Protein AF-A0A9X8QIK5-F1 (afdb_monomer_lite)

Organism: NCBI:txid243924

Secondary structure (DSSP, 8-state):
-EEEEEEETTEEEEEEE---HHHHHHHHHHHHT-----S-S----------HHHHHHHHHHHHHSEEEHHHHHHHHHHHHSSHHHHHHHHHHHHT-TTEEEEEETTEEEEEE-S-----------

Foldseek 3Di:
DDWDWDDDVPRIDIDDDDDDPVVVVVVVVVVVPDDDDPPPDPDPPPPPPPPVLLVVLLVVCVVVQKDWPVRQLVVSCVSVVHSVRSVVSVVVLVVDPQWDWDDDPNIIMTGGNPDPDDPPPPDDD

pLDDT: mean 74.42, std 15.79, range [40.53, 92.25]

Structure (mmCIF, N/CA/C/O backbone):
data_AF-A0A9X8QIK5-F1
#
_entry.id   AF-A0A9X8QIK5-F1
#
loop_
_atom_site.group_PDB
_atom_site.id
_atom_site.type_symbol
_atom_site.label_atom_id
_atom_site.label_alt_id
_atom_site.label_comp_id
_atom_site.label_asym_id
_atom_site.label_entity_id
_atom_site.label_seq_id
_atom_site.pdbx_PDB_ins_code
_atom_site.Cartn_x
_atom_site.Cartn_y
_atom_site.Cartn_z
_atom_site.occupancy
_atom_site.B_iso_or_equiv
_atom_site.auth_seq_id
_atom_site.auth_comp_id
_atom_site.auth_asym_id
_atom_site.auth_atom_id
_atom_site.pdbx_PDB_model_num
ATOM 1 N N . MET A 1 1 ? -1.777 -8.187 -32.134 1.00 69.50 1 MET A N 1
ATOM 2 C CA . MET A 1 1 ? -2.735 -8.248 -31.009 1.00 69.50 1 MET A CA 1
ATOM 3 C C . MET A 1 1 ? -2.489 -9.527 -30.217 1.00 69.50 1 MET A C 1
ATOM 5 O O . MET A 1 1 ? -2.530 -10.597 -30.812 1.00 69.50 1 MET A O 1
ATOM 9 N N .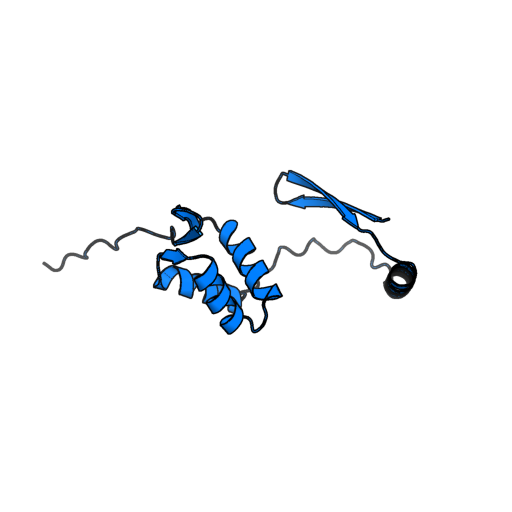 ILE A 1 2 ? -2.169 -9.421 -28.925 1.00 78.88 2 ILE A N 1
ATOM 10 C CA . ILE A 1 2 ? -1.942 -10.557 -28.013 1.00 78.88 2 ILE A CA 1
ATOM 11 C C . ILE A 1 2 ? -3.105 -10.641 -27.030 1.00 78.88 2 ILE A C 1
ATOM 13 O O . ILE A 1 2 ? -3.586 -9.616 -26.550 1.00 78.88 2 ILE A O 1
ATOM 17 N N . ARG A 1 3 ? -3.533 -11.861 -26.701 1.00 78.75 3 ARG A N 1
ATOM 18 C CA . ARG A 1 3 ? -4.492 -12.116 -25.623 1.00 78.75 3 ARG A CA 1
ATOM 19 C C . ARG A 1 3 ? -3.819 -12.921 -24.524 1.00 78.75 3 ARG A C 1
ATOM 21 O O . ARG A 1 3 ? -3.242 -13.970 -24.794 1.00 78.75 3 ARG A O 1
ATOM 28 N N . ILE A 1 4 ? -3.889 -12.417 -23.301 1.00 79.00 4 ILE A N 1
ATOM 29 C CA . ILE A 1 4 ? -3.310 -13.031 -22.112 1.00 79.00 4 ILE A CA 1
ATOM 30 C C . ILE A 1 4 ? -4.460 -13.372 -21.176 1.00 79.00 4 ILE A C 1
ATOM 32 O O . ILE A 1 4 ? -5.191 -12.492 -20.726 1.00 79.00 4 ILE A O 1
ATOM 36 N N . GLN A 1 5 ? -4.611 -14.656 -20.876 1.00 83.19 5 GLN A N 1
ATOM 37 C CA . GLN A 1 5 ? -5.614 -15.139 -19.937 1.00 83.19 5 GLN A CA 1
ATOM 38 C C . GLN A 1 5 ? -4.950 -15.437 -18.599 1.00 83.19 5 GLN A C 1
ATOM 40 O O . GLN A 1 5 ? -3.949 -16.148 -18.532 1.00 83.19 5 GLN A O 1
ATOM 45 N N . GLY A 1 6 ? -5.508 -14.881 -17.531 1.00 80.06 6 GLY A N 1
ATOM 46 C CA . GLY A 1 6 ? -5.007 -15.032 -16.172 1.00 80.06 6 GLY A CA 1
ATOM 47 C C . GLY A 1 6 ? -6.135 -15.158 -15.156 1.00 80.06 6 GLY A C 1
ATOM 48 O O . GLY A 1 6 ? -7.318 -15.133 -15.496 1.00 80.06 6 GLY A O 1
ATOM 49 N N . LYS A 1 7 ? -5.772 -15.316 -13.883 1.00 78.00 7 LYS A N 1
ATOM 50 C CA . LYS A 1 7 ? -6.723 -15.314 -12.765 1.00 78.00 7 LYS A CA 1
ATOM 51 C C . LYS A 1 7 ? -6.199 -14.436 -11.636 1.00 78.00 7 LYS A C 1
ATOM 53 O O . LYS A 1 7 ? -5.012 -14.488 -11.326 1.00 78.00 7 LYS A O 1
ATOM 58 N N . ILE A 1 8 ? -7.086 -13.669 -11.006 1.00 68.88 8 ILE A N 1
ATOM 59 C CA . ILE A 1 8 ? -6.797 -12.925 -9.774 1.00 68.88 8 ILE A CA 1
ATOM 60 C C . ILE A 1 8 ? -7.651 -13.542 -8.667 1.00 68.88 8 ILE A C 1
ATOM 62 O O . ILE A 1 8 ? -8.873 -13.382 -8.632 1.00 68.88 8 ILE A O 1
ATOM 66 N N . GLY A 1 9 ? -7.015 -14.316 -7.787 1.00 79.62 9 GLY A N 1
ATOM 67 C CA . GLY A 1 9 ? -7.731 -15.166 -6.837 1.00 79.62 9 GLY A CA 1
ATOM 68 C C . GLY A 1 9 ? -8.590 -16.202 -7.571 1.00 79.62 9 GLY A C 1
ATOM 69 O O . GLY A 1 9 ? -8.069 -17.013 -8.334 1.00 79.62 9 GLY A O 1
ATOM 70 N N . ALA A 1 10 ? -9.907 -16.163 -7.361 1.00 61.28 10 ALA A N 1
ATOM 71 C CA . ALA A 1 10 ? -10.860 -17.057 -8.024 1.00 61.28 10 ALA A CA 1
ATOM 72 C C . ALA A 1 10 ? -11.410 -16.514 -9.360 1.00 61.28 10 ALA A C 1
ATOM 74 O O . ALA A 1 10 ? -12.104 -17.240 -10.071 1.00 61.28 10 ALA A O 1
ATOM 75 N N . TRP A 1 11 ? -11.117 -15.260 -9.716 1.00 45.12 11 TRP A N 1
ATOM 76 C CA . TRP A 1 11 ? -11.750 -14.590 -10.853 1.00 45.12 11 TRP A CA 1
ATOM 77 C C . TRP A 1 11 ? -10.907 -14.712 -12.126 1.00 45.12 11 TRP A C 1
ATOM 79 O O . TRP A 1 11 ? -9.724 -14.359 -12.092 1.00 45.12 11 TRP A O 1
ATOM 89 N N . PRO A 1 12 ? -11.481 -15.187 -13.248 1.00 69.81 12 PRO A N 1
ATOM 90 C CA . PRO A 1 12 ? -10.800 -15.191 -14.535 1.00 69.81 12 PRO A CA 1
ATOM 91 C C . PRO A 1 12 ? -10.719 -13.774 -15.108 1.00 69.81 12 PRO A C 1
ATOM 93 O O . PRO A 1 12 ? -11.687 -13.018 -15.067 1.00 69.81 12 PRO A O 1
ATOM 96 N N . VAL A 1 13 ? -9.556 -13.430 -15.652 1.00 80.38 13 VAL A N 1
ATOM 97 C CA . VAL A 1 13 ? -9.271 -12.135 -16.272 1.00 80.38 13 VAL A CA 1
ATOM 98 C C . VAL A 1 13 ? -8.686 -12.373 -17.660 1.00 80.38 13 VAL A C 1
ATOM 100 O O . VAL A 1 13 ? -7.764 -13.171 -17.824 1.00 80.38 13 VAL A O 1
ATOM 103 N N . ASP A 1 14 ? -9.221 -11.670 -18.655 1.00 80.75 14 ASP A N 1
ATOM 104 C CA . ASP A 1 14 ? -8.724 -11.645 -20.032 1.00 80.75 14 ASP A CA 1
ATOM 105 C C . ASP A 1 14 ? -8.141 -10.255 -20.300 1.00 80.75 14 ASP A C 1
ATOM 107 O O . ASP A 1 14 ? -8.831 -9.248 -20.138 1.00 80.75 14 ASP A O 1
ATOM 111 N N . LEU A 1 15 ? -6.861 -10.198 -20.663 1.00 72.12 15 LEU A N 1
ATOM 112 C CA . LEU A 1 15 ? -6.179 -8.968 -21.041 1.00 72.12 15 LEU A CA 1
ATOM 113 C C . LEU A 1 15 ? -5.835 -9.019 -22.524 1.00 72.12 15 LEU A C 1
ATOM 115 O O . LEU A 1 15 ? -5.199 -9.958 -23.002 1.00 72.12 15 LEU A O 1
ATOM 119 N N . THR A 1 16 ? -6.213 -7.969 -23.240 1.00 76.44 16 THR A N 1
ATOM 120 C CA . THR A 1 16 ? -5.798 -7.755 -24.623 1.00 76.44 16 THR A CA 1
ATOM 121 C C . THR A 1 16 ? -4.683 -6.723 -24.641 1.00 76.44 16 THR A C 1
ATOM 123 O O . THR A 1 16 ? -4.836 -5.640 -24.082 1.00 76.44 16 THR A O 1
ATOM 126 N N . VAL A 1 17 ? -3.563 -7.071 -25.269 1.00 75.62 17 VAL A N 1
ATOM 127 C CA . VAL A 1 17 ? -2.405 -6.190 -25.430 1.00 75.62 17 VAL A CA 1
ATOM 128 C C . VAL A 1 17 ? -2.214 -5.905 -26.914 1.00 75.62 17 VAL A C 1
ATOM 130 O O . VAL A 1 17 ? -2.071 -6.817 -27.740 1.00 75.62 17 VAL A O 1
ATOM 133 N N . GLU A 1 18 ? -2.224 -4.625 -27.256 1.00 79.81 18 GLU A N 1
ATOM 134 C CA . GLU A 1 18 ? -1.911 -4.138 -28.593 1.00 79.81 18 GLU A CA 1
ATOM 135 C C . GLU A 1 18 ? -0.432 -3.758 -28.630 1.00 79.81 18 GLU A C 1
ATOM 137 O O . GLU A 1 18 ? 0.036 -2.997 -27.791 1.00 79.81 18 GLU A O 1
ATOM 142 N N . LEU A 1 19 ? 0.305 -4.361 -29.561 1.00 76.50 19 LEU A N 1
ATOM 143 C CA . LEU A 1 19 ? 1.738 -4.153 -29.748 1.00 76.50 19 LEU A CA 1
ATOM 144 C C . LEU A 1 19 ? 1.984 -3.789 -31.206 1.00 76.50 19 LEU A C 1
ATOM 146 O O . LEU A 1 19 ? 1.390 -4.401 -32.105 1.00 76.50 19 LEU A O 1
ATOM 150 N N . GLU A 1 20 ? 2.873 -2.829 -31.415 1.00 78.94 20 GLU A N 1
ATOM 151 C CA . GLU A 1 20 ? 3.379 -2.403 -32.715 1.00 78.94 20 GLU A CA 1
ATOM 152 C C . GLU A 1 20 ? 4.517 -3.314 -33.211 1.00 78.94 20 GLU A C 1
ATOM 154 O O . GLU A 1 20 ? 4.999 -4.198 -32.500 1.00 78.94 20 GLU A O 1
ATOM 159 N N . ALA A 1 21 ? 4.907 -3.171 -34.480 1.00 76.12 21 ALA A N 1
ATOM 160 C CA . ALA A 1 21 ? 5.836 -4.095 -35.141 1.00 76.12 21 ALA A CA 1
ATOM 161 C C . ALA A 1 21 ? 7.226 -4.154 -34.474 1.00 76.12 21 ALA A C 1
ATOM 163 O O . ALA A 1 21 ? 7.868 -5.209 -34.460 1.00 76.12 21 ALA A O 1
ATOM 164 N N . GLU A 1 22 ? 7.678 -3.042 -33.893 1.00 70.12 22 GLU A N 1
ATOM 165 C CA . GLU A 1 22 ? 8.951 -2.970 -33.175 1.00 70.12 22 GLU A CA 1
ATOM 166 C C . GLU A 1 22 ? 8.901 -3.777 -31.865 1.00 70.12 22 GLU A C 1
ATOM 168 O O . GLU A 1 22 ? 9.783 -4.598 -31.605 1.00 70.12 22 GLU A O 1
ATOM 173 N N . ASP A 1 23 ? 7.815 -3.660 -31.097 1.00 72.25 23 ASP A N 1
ATOM 174 C CA . ASP A 1 23 ? 7.595 -4.452 -29.881 1.00 72.25 23 ASP A CA 1
ATOM 175 C C . ASP A 1 23 ? 7.467 -5.954 -30.160 1.00 72.25 23 ASP A C 1
ATOM 177 O O . ASP A 1 23 ? 7.958 -6.778 -29.383 1.00 72.25 23 ASP A O 1
ATOM 181 N N . TRP A 1 24 ? 6.869 -6.334 -31.294 1.00 81.44 24 TRP A N 1
ATOM 182 C CA . TRP A 1 24 ? 6.835 -7.732 -31.734 1.00 81.44 24 TRP A CA 1
ATOM 183 C C . TRP A 1 24 ? 8.227 -8.307 -31.991 1.00 81.44 24 TRP A C 1
ATOM 185 O O . TRP A 1 24 ? 8.486 -9.464 -31.652 1.00 81.44 24 TRP A O 1
ATOM 195 N N . THR A 1 25 ? 9.122 -7.497 -32.554 1.00 78.19 25 THR A N 1
ATOM 196 C CA . THR A 1 25 ? 10.503 -7.903 -32.837 1.00 78.19 25 THR A CA 1
ATOM 197 C C . THR A 1 25 ? 11.259 -8.142 -31.533 1.00 78.19 25 THR A C 1
ATOM 199 O O . THR A 1 25 ? 11.797 -9.228 -31.324 1.00 78.19 25 THR A O 1
ATOM 202 N N . ARG A 1 26 ? 11.182 -7.195 -30.590 1.00 75.25 26 ARG A N 1
ATOM 203 C CA . ARG A 1 26 ? 11.837 -7.305 -29.274 1.00 75.25 26 ARG A CA 1
ATOM 204 C C . ARG A 1 26 ? 11.337 -8.501 -28.461 1.00 75.25 26 ARG A C 1
ATOM 206 O O . ARG A 1 26 ? 12.109 -9.139 -27.743 1.00 75.25 26 ARG A O 1
ATOM 213 N N . LEU A 1 27 ? 10.049 -8.827 -28.577 1.00 74.19 27 LEU A N 1
ATOM 214 C CA . LEU A 1 27 ? 9.457 -9.987 -27.913 1.00 74.19 27 LEU A CA 1
ATOM 215 C C . LEU A 1 27 ? 9.978 -11.310 -28.499 1.00 74.19 27 LEU A C 1
ATOM 217 O O . LEU A 1 27 ? 10.265 -12.240 -27.745 1.00 74.19 27 LEU A O 1
ATOM 221 N N . ALA A 1 28 ? 10.160 -11.388 -29.819 1.00 75.00 28 ALA A N 1
ATOM 222 C CA . ALA A 1 28 ? 10.745 -12.558 -30.474 1.00 75.00 28 ALA A CA 1
ATOM 223 C C . ALA A 1 28 ? 12.224 -12.765 -30.094 1.00 75.00 28 ALA A C 1
ATOM 225 O O . ALA A 1 28 ? 12.651 -13.898 -29.862 1.00 75.00 28 ALA A O 1
ATOM 226 N N . GLU A 1 29 ? 12.992 -11.681 -29.957 1.00 73.94 29 GLU A N 1
ATOM 227 C CA . GLU A 1 29 ? 14.398 -11.733 -29.534 1.00 73.94 29 GLU A CA 1
ATOM 228 C C . GLU A 1 29 ? 14.555 -12.285 -28.108 1.00 73.94 29 GLU A C 1
ATOM 230 O O . GLU A 1 29 ? 15.414 -13.134 -27.855 1.00 73.94 29 GLU A O 1
ATOM 235 N N . GLY A 1 30 ? 13.677 -11.876 -27.184 1.00 65.38 30 GLY A N 1
ATOM 236 C CA . GLY A 1 30 ? 13.659 -12.388 -25.810 1.00 65.38 30 GLY A CA 1
ATOM 237 C C . GLY A 1 30 ? 13.307 -13.879 -25.705 1.00 65.38 30 GLY A C 1
ATOM 238 O O . GLY A 1 30 ? 13.841 -14.575 -24.841 1.00 65.38 30 GLY A O 1
ATOM 239 N N . LEU A 1 31 ? 12.457 -14.395 -26.603 1.00 65.75 31 LEU A N 1
ATOM 240 C CA . LEU A 1 31 ? 12.088 -15.817 -26.654 1.00 65.75 31 LEU A CA 1
ATOM 241 C C . LEU A 1 31 ? 13.226 -16.700 -27.178 1.00 65.75 31 LEU A C 1
ATOM 243 O O . LEU A 1 31 ? 13.410 -17.809 -26.684 1.00 65.75 31 LEU A O 1
ATOM 247 N N . ASN A 1 32 ? 14.027 -16.206 -28.126 1.00 60.34 32 ASN A N 1
ATOM 248 C CA . ASN A 1 32 ? 15.170 -16.948 -28.668 1.00 60.34 32 ASN A CA 1
ATOM 249 C C . ASN A 1 32 ? 16.311 -17.128 -27.642 1.00 60.34 32 ASN A C 1
ATOM 251 O O . ASN A 1 32 ? 17.129 -18.035 -27.768 1.00 60.34 32 ASN A O 1
ATOM 255 N N . HIS A 1 33 ? 16.351 -16.283 -26.606 1.00 57.72 33 HIS A N 1
ATOM 256 C CA . HIS A 1 33 ? 17.309 -16.366 -25.499 1.00 57.72 33 HIS A CA 1
ATOM 257 C C . HIS A 1 33 ? 16.811 -17.220 -24.316 1.00 57.72 33 HIS A C 1
ATOM 259 O O . HIS A 1 33 ? 17.580 -17.531 -23.403 1.00 57.72 33 HIS A O 1
ATOM 265 N N . ALA A 1 34 ? 15.534 -17.617 -24.313 1.00 52.72 34 ALA A N 1
ATOM 266 C CA . ALA A 1 34 ? 14.954 -18.466 -23.281 1.00 52.72 34 ALA A CA 1
ATOM 267 C C . ALA A 1 34 ? 15.170 -19.945 -23.638 1.00 52.7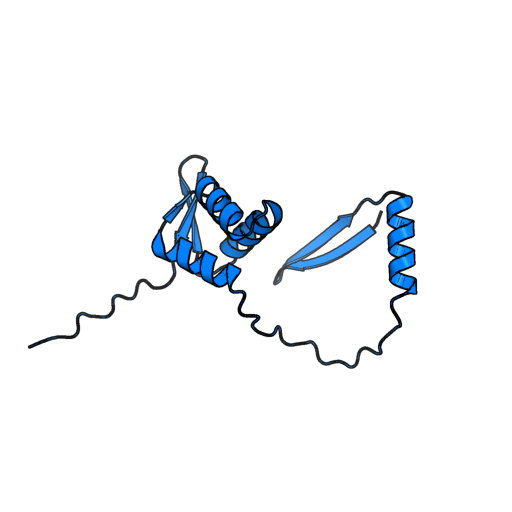2 34 ALA A C 1
ATOM 269 O O . ALA A 1 34 ? 14.347 -20.585 -24.289 1.00 52.72 34 ALA A O 1
ATOM 270 N N . GLN A 1 35 ? 16.300 -20.503 -23.203 1.00 50.34 35 GLN A N 1
ATOM 271 C CA . GLN A 1 35 ? 16.553 -21.939 -23.294 1.00 50.34 35 GLN A CA 1
ATOM 272 C C . GLN A 1 35 ? 15.432 -22.705 -22.555 1.00 50.34 35 GLN A C 1
ATOM 274 O O . GLN A 1 35 ? 15.155 -22.384 -21.394 1.00 50.34 35 GLN A O 1
ATOM 279 N N . PRO A 1 36 ? 14.768 -23.702 -23.176 1.00 48.91 36 PRO A N 1
ATOM 280 C CA . PRO A 1 36 ? 13.688 -24.436 -22.530 1.00 48.91 36 PRO A CA 1
ATOM 281 C C . PRO A 1 36 ? 14.258 -25.259 -21.374 1.00 48.91 36 PRO A C 1
ATOM 283 O O . PRO A 1 36 ? 14.900 -26.291 -21.568 1.00 48.91 36 PRO A O 1
ATOM 286 N N . VAL A 1 37 ? 14.042 -24.782 -20.150 1.00 52.50 37 VAL A N 1
ATOM 287 C CA . VAL A 1 37 ? 14.312 -25.560 -18.942 1.00 52.50 37 VAL A CA 1
ATOM 288 C C . VAL A 1 37 ? 13.157 -26.549 -18.739 1.00 52.50 37 VAL A C 1
ATOM 290 O O . VAL A 1 37 ? 11.994 -26.135 -18.762 1.00 52.50 37 VAL A O 1
ATOM 293 N N . PRO A 1 38 ? 13.425 -27.857 -18.566 1.00 46.94 38 PRO A N 1
ATOM 294 C CA . PRO A 1 38 ? 12.374 -28.829 -18.306 1.00 46.94 38 PRO A CA 1
ATOM 295 C C . PRO A 1 38 ? 11.646 -28.467 -17.010 1.00 46.94 38 PRO A C 1
ATOM 297 O O . PRO A 1 38 ? 12.255 -28.240 -15.962 1.00 46.94 38 PRO A O 1
ATOM 300 N N . SER A 1 39 ? 10.323 -28.386 -17.109 1.00 51.03 39 SER A N 1
ATOM 301 C CA . SER A 1 39 ? 9.400 -27.984 -16.050 1.00 51.03 39 SER A CA 1
ATOM 302 C C . SER A 1 39 ? 9.229 -29.097 -15.008 1.00 51.03 39 SER A C 1
ATOM 304 O O . SER A 1 39 ? 8.165 -29.687 -14.877 1.00 51.03 39 SER A O 1
ATOM 306 N N . ASN A 1 40 ? 10.292 -29.388 -14.259 1.00 49.22 40 ASN A N 1
ATOM 307 C CA . ASN A 1 40 ? 10.279 -30.287 -13.098 1.00 49.22 40 ASN A CA 1
ATOM 308 C C . ASN A 1 40 ? 10.735 -29.581 -11.815 1.00 49.22 40 ASN A C 1
ATOM 310 O O . ASN A 1 40 ? 11.094 -30.226 -10.832 1.00 49.22 40 ASN A O 1
ATOM 314 N N . THR A 1 41 ? 10.712 -28.251 -11.799 1.00 47.97 41 THR A N 1
ATOM 315 C CA . THR A 1 41 ? 10.979 -27.486 -10.586 1.00 47.97 41 THR A CA 1
ATOM 316 C C . THR A 1 41 ? 9.675 -27.366 -9.797 1.00 47.97 41 THR A C 1
ATOM 318 O O . THR A 1 41 ? 8.690 -26.874 -10.356 1.00 47.97 41 THR A O 1
ATOM 321 N N . PRO A 1 42 ? 9.621 -27.807 -8.525 1.00 44.84 42 PRO A N 1
ATOM 322 C CA . PRO A 1 42 ? 8.460 -27.563 -7.682 1.00 44.84 42 PRO A CA 1
ATOM 323 C C . PRO A 1 42 ? 8.153 -26.069 -7.708 1.00 44.84 42 PRO A C 1
ATOM 325 O O . PRO A 1 42 ? 9.072 -25.245 -7.640 1.00 44.84 42 PRO A O 1
ATOM 328 N N . VAL A 1 43 ? 6.866 -25.738 -7.852 1.00 53.78 43 VAL A N 1
ATOM 329 C CA . VAL A 1 43 ? 6.380 -24.359 -7.794 1.00 53.78 43 VAL A CA 1
ATOM 330 C C . VAL A 1 43 ? 7.049 -23.718 -6.580 1.00 53.78 43 VAL A C 1
ATOM 332 O O . VAL A 1 43 ? 6.957 -24.286 -5.485 1.00 53.78 43 VAL A O 1
ATOM 335 N N . PRO A 1 44 ? 7.812 -22.621 -6.727 1.00 42.28 44 PRO A N 1
ATOM 336 C CA . PRO A 1 44 ? 8.331 -21.963 -5.553 1.00 42.28 44 PRO A CA 1
ATOM 337 C C . PRO A 1 44 ? 7.098 -21.517 -4.779 1.00 42.28 44 PRO A C 1
ATOM 339 O O . PRO A 1 44 ? 6.366 -20.629 -5.218 1.00 42.28 44 PRO A O 1
ATOM 342 N N . VAL A 1 45 ? 6.847 -22.171 -3.642 1.00 47.03 45 VAL A N 1
ATOM 343 C CA . VAL A 1 45 ? 6.045 -21.588 -2.572 1.00 47.03 45 VAL A CA 1
ATOM 344 C C . VAL A 1 45 ? 6.501 -20.137 -2.479 1.00 47.03 45 VAL A C 1
ATOM 346 O O . VAL A 1 45 ? 7.720 -19.916 -2.449 1.00 47.03 45 VAL A O 1
ATOM 349 N N . PRO A 1 46 ? 5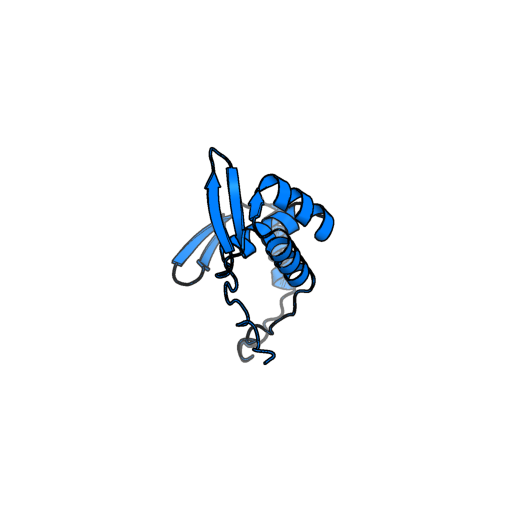.59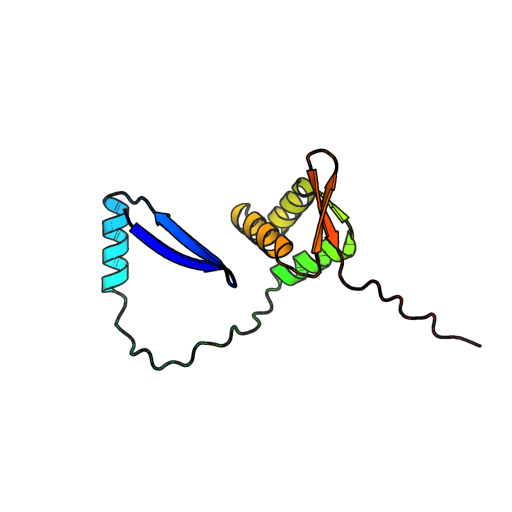5 -19.147 -2.577 1.00 44.75 46 PRO A N 1
ATOM 350 C CA . PRO A 1 46 ? 6.004 -17.760 -2.536 1.00 44.75 46 PRO A CA 1
ATOM 351 C C . PRO A 1 46 ? 6.762 -17.601 -1.229 1.00 44.75 46 PRO A C 1
ATOM 353 O O . PRO A 1 46 ? 6.183 -17.671 -0.147 1.00 44.75 46 PRO A O 1
ATOM 356 N N . LYS A 1 47 ? 8.091 -17.491 -1.330 1.00 40.53 47 LYS A N 1
ATOM 357 C CA . LYS A 1 47 ? 8.927 -17.113 -0.205 1.00 40.53 47 LYS A CA 1
ATOM 358 C C . LYS A 1 47 ? 8.264 -15.842 0.287 1.00 40.53 47 LYS A C 1
ATOM 360 O O . LYS A 1 47 ? 8.084 -14.928 -0.522 1.00 40.53 47 LYS A O 1
ATOM 365 N N . THR A 1 48 ? 7.849 -15.821 1.550 1.00 47.22 48 THR A N 1
ATOM 366 C CA . THR A 1 48 ? 7.551 -14.583 2.264 1.00 47.22 48 THR A CA 1
ATOM 367 C C . THR A 1 48 ? 8.798 -13.726 2.110 1.00 47.22 48 THR A C 1
ATOM 369 O O . THR A 1 48 ? 9.780 -13.849 2.834 1.00 47.22 48 THR A O 1
ATOM 372 N N . ARG A 1 49 ? 8.834 -12.961 1.023 1.00 48.34 49 ARG A N 1
ATOM 373 C CA . ARG A 1 49 ? 9.809 -11.927 0.788 1.00 48.34 49 ARG A CA 1
ATOM 374 C C . ARG A 1 49 ? 9.313 -10.860 1.733 1.00 48.34 49 ARG A C 1
ATOM 376 O O . ARG A 1 49 ? 8.301 -10.230 1.432 1.00 48.34 49 ARG A O 1
ATOM 383 N N . SER A 1 50 ? 9.946 -10.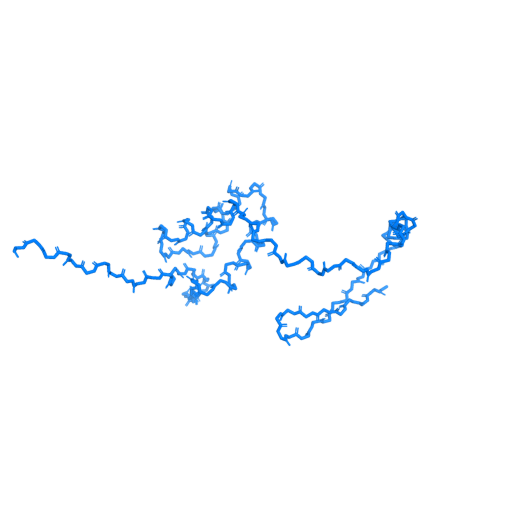767 2.904 1.00 54.88 50 SER A N 1
ATOM 384 C CA . SER A 1 50 ? 9.845 -9.559 3.716 1.00 54.88 50 SER A CA 1
ATOM 385 C C . SER A 1 50 ? 10.146 -8.425 2.755 1.00 54.88 50 SER A C 1
ATOM 387 O O . SER A 1 50 ? 11.226 -8.366 2.161 1.00 54.88 50 SER A O 1
ATOM 389 N N . ASP A 1 51 ? 9.108 -7.669 2.442 1.00 75.00 51 ASP A N 1
ATOM 390 C CA . ASP A 1 51 ? 9.172 -6.553 1.530 1.00 75.00 51 ASP A CA 1
ATOM 391 C C . ASP A 1 51 ? 9.269 -5.346 2.460 1.00 75.00 51 ASP A C 1
ATOM 393 O O . ASP A 1 51 ? 8.246 -4.899 2.974 1.00 75.00 51 ASP A O 1
ATOM 397 N N . PRO A 1 52 ? 10.490 -4.877 2.783 1.00 77.06 52 PRO A N 1
ATOM 398 C CA . PRO A 1 52 ? 10.684 -3.874 3.831 1.00 77.06 52 PRO A CA 1
ATOM 399 C C . PRO A 1 52 ? 9.962 -2.565 3.495 1.00 77.06 52 PRO A C 1
ATOM 401 O O . PRO A 1 52 ? 9.542 -1.825 4.384 1.00 77.06 52 PRO A O 1
ATOM 404 N N . LEU A 1 53 ? 9.768 -2.302 2.198 1.00 82.00 53 LEU A N 1
ATOM 405 C CA . LEU A 1 53 ? 8.941 -1.212 1.705 1.00 82.00 53 LEU A CA 1
ATOM 406 C C . LEU A 1 53 ? 7.474 -1.423 2.103 1.00 82.00 53 LEU A C 1
ATOM 408 O O . LEU A 1 53 ? 6.891 -0.544 2.724 1.00 82.00 53 LEU A O 1
ATOM 412 N N . TRP A 1 54 ? 6.888 -2.585 1.813 1.00 85.69 54 TRP A N 1
ATOM 413 C CA . TRP A 1 54 ? 5.532 -2.942 2.236 1.00 85.69 54 TRP A CA 1
ATOM 414 C C . TRP A 1 54 ? 5.335 -2.880 3.754 1.00 85.69 54 TRP A C 1
ATOM 416 O O . TRP A 1 54 ? 4.322 -2.355 4.207 1.00 85.69 54 TRP A O 1
ATOM 426 N N . GLU A 1 55 ? 6.295 -3.362 4.542 1.00 84.50 55 GLU A N 1
ATOM 427 C CA . GLU A 1 55 ? 6.242 -3.274 6.008 1.00 84.50 55 GLU A CA 1
ATOM 428 C C . GLU A 1 55 ? 6.226 -1.809 6.476 1.00 84.50 55 GLU A C 1
ATOM 430 O O . GLU A 1 55 ? 5.401 -1.436 7.309 1.00 84.50 55 GLU A O 1
ATOM 435 N N . SER A 1 56 ? 7.044 -0.950 5.857 1.00 87.31 56 SER A N 1
ATOM 436 C CA . SER A 1 56 ? 7.049 0.498 6.121 1.00 87.31 56 SER A CA 1
ATOM 437 C C . SER A 1 56 ? 5.715 1.162 5.760 1.00 87.31 56 SER A C 1
ATOM 439 O O . SER A 1 56 ? 5.246 2.056 6.459 1.00 87.31 56 SER A O 1
ATOM 441 N N . VAL A 1 57 ? 5.077 0.713 4.676 1.00 89.50 57 VAL A N 1
ATOM 442 C CA . VAL A 1 57 ? 3.753 1.192 4.258 1.00 89.50 57 VAL A CA 1
ATOM 443 C C . VAL A 1 57 ? 2.670 0.799 5.256 1.00 89.50 57 VAL A C 1
ATOM 445 O O . VAL A 1 57 ? 1.823 1.624 5.590 1.00 89.50 57 VAL A O 1
ATOM 448 N N . LEU A 1 58 ? 2.687 -0.444 5.739 1.00 88.50 58 LEU A N 1
ATOM 449 C CA . LEU A 1 58 ? 1.739 -0.893 6.756 1.00 88.50 58 LEU A CA 1
ATOM 450 C C . LEU A 1 58 ? 1.924 -0.113 8.061 1.00 88.50 58 LEU A C 1
ATOM 452 O O . LEU A 1 58 ? 0.931 0.355 8.608 1.00 88.50 58 LEU A O 1
ATOM 456 N N . ALA A 1 59 ? 3.170 0.103 8.496 1.00 88.88 59 ALA A N 1
ATOM 457 C CA . ALA A 1 59 ? 3.482 0.902 9.681 1.00 88.88 59 ALA A CA 1
ATOM 458 C C . ALA A 1 59 ? 2.979 2.351 9.558 1.00 88.88 59 ALA A C 1
ATOM 460 O O . ALA A 1 59 ? 2.407 2.884 10.505 1.00 88.88 59 ALA A O 1
ATOM 461 N N . LEU A 1 60 ? 3.118 2.969 8.378 1.00 89.50 60 LEU A N 1
ATOM 462 C CA . LEU A 1 60 ? 2.589 4.310 8.111 1.00 89.50 60 LEU A CA 1
ATOM 463 C C . LEU A 1 60 ? 1.060 4.360 8.268 1.00 89.50 60 LEU A C 1
ATOM 465 O O . LEU A 1 60 ? 0.532 5.245 8.936 1.00 89.50 60 LEU A O 1
ATOM 469 N N . VAL A 1 61 ? 0.337 3.418 7.655 1.00 89.81 61 VAL A N 1
ATOM 470 C CA . VAL A 1 61 ? -1.135 3.400 7.715 1.00 89.81 61 VAL A CA 1
ATOM 471 C C . VAL A 1 61 ? -1.636 3.024 9.114 1.00 89.81 61 VAL A C 1
ATOM 473 O O . VAL A 1 61 ? -2.664 3.537 9.554 1.00 89.81 61 VAL A O 1
ATOM 476 N N . GLU A 1 62 ? -0.912 2.166 9.832 1.00 88.56 62 GLU A N 1
ATOM 477 C CA . GLU A 1 62 ? -1.194 1.821 11.227 1.00 88.56 62 GLU A CA 1
ATOM 478 C C . GLU A 1 62 ? -1.011 3.023 12.163 1.00 88.56 62 GLU A C 1
ATOM 480 O O . GLU A 1 62 ? -1.887 3.283 12.991 1.00 88.56 62 GLU A O 1
ATOM 485 N N . GLN A 1 63 ? 0.084 3.775 12.006 1.00 86.88 63 GLN A N 1
ATOM 486 C CA . GLN A 1 63 ? 0.382 4.965 12.804 1.00 86.88 63 GLN A CA 1
ATOM 487 C C . GLN A 1 63 ? -0.672 6.058 12.605 1.00 86.88 63 GLN A C 1
ATOM 489 O O . GLN A 1 63 ? -1.167 6.625 13.577 1.00 86.88 63 GLN A O 1
ATOM 494 N N . GLU A 1 64 ? -1.045 6.325 11.354 1.00 88.50 64 GLU A N 1
ATOM 495 C CA . GLU A 1 64 ? -2.033 7.354 11.023 1.00 88.50 64 GLU A CA 1
ATOM 496 C C . GLU A 1 64 ? -3.468 6.900 11.339 1.00 88.50 64 GLU A C 1
ATOM 498 O O . GLU A 1 64 ? -4.355 7.736 11.495 1.00 88.50 64 GLU A O 1
ATOM 503 N N . ARG A 1 65 ? -3.711 5.578 11.440 1.00 88.50 65 ARG A N 1
ATOM 504 C CA . ARG A 1 65 ? -5.009 4.875 11.592 1.00 88.50 65 ARG A CA 1
ATOM 505 C C . ARG A 1 65 ? -6.035 5.141 10.488 1.00 88.50 65 ARG A C 1
ATOM 507 O O . ARG A 1 65 ? -6.832 4.258 10.171 1.00 88.50 65 ARG A O 1
ATOM 514 N N . ARG A 1 66 ? -6.033 6.335 9.907 1.00 90.56 66 ARG A N 1
ATOM 515 C CA . ARG A 1 66 ? -6.905 6.832 8.854 1.00 90.56 66 ARG A CA 1
ATOM 516 C C . ARG A 1 66 ? -6.106 7.794 7.982 1.00 90.56 66 ARG A C 1
ATOM 518 O O . ARG A 1 66 ? -5.631 8.810 8.467 1.00 90.56 66 ARG A O 1
ATOM 525 N N . ILE A 1 67 ? -6.032 7.519 6.686 1.00 92.25 67 ILE A N 1
ATOM 526 C CA . ILE A 1 67 ? -5.337 8.383 5.730 1.00 92.25 67 ILE A CA 1
ATOM 527 C C . ILE A 1 67 ? -6.100 8.476 4.412 1.00 92.25 67 ILE A C 1
ATOM 529 O O . ILE A 1 67 ? -6.599 7.485 3.875 1.00 92.25 67 ILE A O 1
ATOM 533 N N . GLU A 1 68 ? -6.215 9.687 3.881 1.00 91.62 68 GLU A N 1
ATOM 534 C CA . GLU A 1 68 ? -6.878 9.936 2.605 1.00 91.62 68 GLU A CA 1
ATOM 535 C C . GLU A 1 68 ? -6.019 9.443 1.438 1.00 91.62 68 GLU A C 1
ATOM 537 O O . GLU A 1 68 ? -4.803 9.608 1.432 1.00 91.62 68 GLU A O 1
ATOM 542 N N . GLY A 1 69 ? -6.646 8.875 0.412 1.00 86.19 69 GLY A N 1
ATOM 543 C CA . GLY A 1 69 ? -5.991 8.326 -0.774 1.00 86.19 69 GLY A CA 1
ATOM 544 C C . GLY A 1 69 ? -4.971 9.246 -1.456 1.00 86.19 69 GLY A C 1
ATOM 545 O O . GLY A 1 69 ? -3.865 8.773 -1.721 1.00 86.19 69 GLY A O 1
ATOM 546 N N . PRO A 1 70 ? -5.264 10.535 -1.729 1.00 87.81 70 PRO A N 1
ATOM 547 C CA . PRO A 1 70 ? -4.273 11.434 -2.327 1.00 87.81 70 PRO A CA 1
ATOM 548 C C . PRO A 1 70 ? -3.082 11.707 -1.396 1.00 87.81 70 PRO A C 1
ATOM 550 O O . PRO A 1 70 ? -1.942 11.753 -1.858 1.00 87.81 70 PRO A O 1
ATOM 553 N N . HIS A 1 71 ? -3.323 11.830 -0.088 1.00 89.12 71 HIS A N 1
ATOM 554 C CA . HIS A 1 71 ? -2.260 12.036 0.897 1.00 89.12 71 HIS A CA 1
ATOM 555 C C . HIS A 1 71 ? -1.390 10.780 1.051 1.00 89.12 71 HIS A C 1
ATOM 557 O O . HIS A 1 71 ? -0.161 10.857 1.028 1.00 89.12 71 HIS A O 1
ATOM 563 N N . LEU A 1 72 ? -2.031 9.609 1.101 1.00 90.69 72 LEU A N 1
ATOM 564 C CA . LEU A 1 72 ? -1.377 8.307 1.115 1.00 90.69 72 LEU A CA 1
ATOM 565 C C . LEU A 1 72 ? -0.508 8.120 -0.126 1.00 90.69 72 LEU A C 1
ATOM 567 O O . LEU A 1 72 ? 0.654 7.758 0.009 1.00 90.69 72 LEU A O 1
ATOM 571 N N . LEU A 1 73 ? -1.023 8.410 -1.325 1.00 88.56 73 LEU A N 1
ATOM 572 C CA . LEU A 1 73 ? -0.245 8.298 -2.558 1.00 88.56 73 LEU A CA 1
ATOM 573 C C . LEU A 1 73 ? 1.024 9.158 -2.487 1.00 88.56 73 LEU A C 1
ATOM 575 O O . LEU A 1 73 ? 2.110 8.634 -2.711 1.00 88.56 73 LEU A O 1
ATOM 579 N N . SER A 1 74 ? 0.903 10.421 -2.071 1.00 89.81 74 SER A N 1
ATOM 580 C CA . SER A 1 74 ? 2.054 11.322 -1.943 1.00 89.81 74 SER A CA 1
ATOM 581 C C . SER A 1 74 ? 3.101 10.816 -0.939 1.00 89.81 74 SER A C 1
ATOM 583 O O . SER A 1 74 ? 4.307 10.916 -1.179 1.00 89.81 74 SER A O 1
ATOM 585 N N . ALA A 1 75 ? 2.665 10.225 0.178 1.00 88.19 75 ALA A N 1
ATOM 586 C CA . ALA A 1 75 ? 3.563 9.614 1.155 1.00 88.19 75 ALA A CA 1
ATOM 587 C C . ALA A 1 75 ? 4.257 8.357 0.597 1.00 88.19 75 ALA A C 1
ATOM 589 O O . ALA A 1 75 ? 5.469 8.193 0.754 1.00 88.19 75 ALA A O 1
ATOM 590 N N . LEU A 1 76 ? 3.514 7.504 -0.114 1.00 90.00 76 LEU A N 1
ATOM 591 C CA . LEU A 1 76 ? 4.041 6.302 -0.760 1.00 90.00 76 LEU A CA 1
ATOM 592 C C . LEU A 1 76 ? 5.027 6.628 -1.881 1.00 90.00 76 LEU A C 1
ATOM 594 O O . LEU A 1 76 ? 6.005 5.910 -2.057 1.00 90.00 76 LEU A O 1
ATOM 598 N N . GLU A 1 77 ? 4.810 7.710 -2.623 1.00 89.62 77 GLU A N 1
ATOM 599 C CA . GLU A 1 77 ? 5.740 8.188 -3.647 1.00 89.62 77 GLU A CA 1
ATOM 600 C C . GLU A 1 77 ? 7.082 8.609 -3.051 1.00 89.62 77 GLU A C 1
ATOM 602 O O . GLU A 1 77 ? 8.124 8.269 -3.608 1.00 89.62 77 GLU A O 1
ATOM 607 N N . LYS A 1 78 ? 7.076 9.287 -1.896 1.00 87.12 78 LYS A N 1
ATOM 608 C CA . LYS A 1 78 ? 8.306 9.645 -1.170 1.00 87.12 78 LYS A CA 1
ATOM 609 C C . LYS A 1 78 ? 9.043 8.413 -0.643 1.00 87.12 78 LYS A C 1
ATOM 611 O O . LYS A 1 78 ? 10.268 8.389 -0.662 1.00 87.12 78 LYS A O 1
ATOM 616 N N . LEU A 1 79 ? 8.301 7.397 -0.200 1.00 85.06 79 LEU A N 1
ATOM 617 C CA . LEU A 1 79 ? 8.844 6.137 0.320 1.00 85.06 79 LEU A CA 1
ATOM 618 C C . LEU A 1 79 ? 9.397 5.226 -0.786 1.00 85.06 79 LEU A C 1
ATOM 620 O O . LEU A 1 79 ? 10.461 4.634 -0.631 1.00 85.06 79 LEU A O 1
ATOM 624 N N . ALA A 1 80 ? 8.684 5.111 -1.907 1.00 82.69 80 ALA A N 1
ATOM 625 C CA . ALA A 1 80 ? 9.037 4.228 -3.017 1.00 82.69 80 ALA A CA 1
ATOM 626 C C . ALA A 1 80 ? 9.907 4.906 -4.092 1.00 82.69 80 ALA A C 1
ATOM 628 O O . ALA A 1 80 ? 10.429 4.225 -4.974 1.00 82.69 80 ALA A O 1
ATOM 629 N N . GLY A 1 81 ? 10.024 6.237 -4.065 1.00 79.81 81 GLY A N 1
ATOM 630 C CA . GLY A 1 81 ? 10.789 7.046 -5.019 1.00 79.81 81 GLY A CA 1
ATOM 631 C C . GLY A 1 81 ? 10.151 7.200 -6.406 1.00 79.81 81 GLY A C 1
ATOM 632 O O . GLY A 1 81 ? 10.728 7.856 -7.272 1.00 79.81 81 GLY A O 1
ATOM 633 N N . ASN A 1 82 ? 8.983 6.595 -6.657 1.00 79.06 82 ASN A N 1
ATOM 634 C CA . ASN A 1 82 ? 8.299 6.669 -7.947 1.00 79.06 82 ASN A CA 1
ATOM 635 C C . ASN A 1 82 ? 6.776 6.457 -7.838 1.00 79.06 82 ASN A C 1
ATOM 637 O O . ASN A 1 82 ? 6.304 5.588 -7.099 1.00 79.06 82 ASN A O 1
ATOM 641 N N . VAL A 1 83 ? 6.023 7.183 -8.674 1.00 81.06 83 VAL A N 1
ATOM 642 C CA . VAL A 1 83 ? 4.557 7.090 -8.842 1.00 81.06 83 VAL A CA 1
ATOM 643 C C . VAL A 1 83 ? 4.075 5.668 -9.137 1.00 81.06 83 VAL A C 1
ATOM 645 O O . VAL A 1 83 ? 3.058 5.228 -8.598 1.00 81.06 83 VAL A O 1
ATOM 648 N N . GLY A 1 84 ? 4.759 4.944 -10.025 1.00 79.81 84 GLY A N 1
ATOM 649 C CA . GLY A 1 84 ? 4.347 3.611 -10.468 1.00 79.81 84 GLY A CA 1
ATOM 650 C C . GLY A 1 84 ? 4.335 2.610 -9.316 1.00 79.81 84 GLY A C 1
ATOM 651 O O . GLY A 1 84 ? 3.344 1.909 -9.106 1.00 79.81 84 GLY A O 1
ATOM 652 N N . SER A 1 85 ? 5.399 2.616 -8.514 1.00 77.69 85 SER A N 1
ATOM 653 C CA . SER A 1 85 ? 5.520 1.786 -7.314 1.00 77.69 85 SER A CA 1
ATOM 654 C C . SER A 1 85 ? 4.497 2.178 -6.246 1.00 77.69 85 SER A C 1
ATOM 656 O O . SER A 1 85 ? 3.861 1.306 -5.657 1.00 77.69 85 SER A O 1
ATOM 658 N N . ALA A 1 86 ? 4.259 3.478 -6.049 1.00 82.38 86 ALA A N 1
ATOM 659 C CA . ALA A 1 86 ? 3.251 3.969 -5.109 1.00 82.38 86 ALA A CA 1
ATOM 660 C C . ALA A 1 86 ? 1.832 3.493 -5.469 1.00 82.38 86 ALA A C 1
ATOM 662 O O . ALA A 1 86 ? 1.098 3.006 -4.608 1.00 82.38 86 ALA A O 1
ATOM 663 N N . LYS A 1 87 ? 1.456 3.533 -6.754 1.00 89.00 87 LYS A N 1
ATOM 664 C CA . LYS A 1 87 ? 0.159 3.016 -7.228 1.00 89.00 87 LYS A CA 1
ATOM 665 C C . LYS A 1 87 ? 0.013 1.508 -7.008 1.00 89.00 87 LYS A C 1
ATOM 667 O O . LYS A 1 87 ? -1.052 1.059 -6.591 1.00 89.00 87 LYS A O 1
ATOM 672 N N . GLN A 1 88 ? 1.070 0.729 -7.243 1.00 84.06 88 GLN A N 1
ATOM 673 C CA . GLN A 1 88 ? 1.073 -0.713 -6.959 1.00 84.06 88 GLN A CA 1
ATOM 674 C C . GLN A 1 88 ? 0.869 -0.996 -5.461 1.00 84.06 88 GLN A C 1
ATOM 676 O O . GLN A 1 88 ? 0.093 -1.880 -5.099 1.00 84.06 88 GLN A O 1
ATOM 681 N N . LEU A 1 89 ? 1.497 -0.204 -4.583 1.00 87.44 89 LEU A N 1
ATOM 682 C CA . LEU A 1 89 ? 1.326 -0.301 -3.129 1.00 87.44 89 LEU A CA 1
ATOM 683 C C . LEU A 1 89 ? -0.102 0.054 -2.687 1.00 87.44 89 LEU A C 1
ATOM 685 O O . LEU A 1 89 ? -0.666 -0.667 -1.867 1.00 87.44 89 LEU A O 1
ATOM 689 N N . ILE A 1 90 ? -0.727 1.082 -3.278 1.00 90.31 90 ILE A N 1
ATOM 690 C CA . ILE A 1 90 ? -2.151 1.401 -3.054 1.00 90.31 90 ILE A CA 1
ATOM 691 C C . ILE A 1 90 ? -3.029 0.205 -3.419 1.00 90.31 90 ILE A C 1
ATOM 693 O O . ILE A 1 90 ? -3.876 -0.206 -2.629 1.00 90.31 90 ILE A O 1
ATOM 697 N N . VAL A 1 91 ? -2.835 -0.373 -4.608 1.00 89.56 91 VAL A N 1
ATOM 698 C CA . VAL A 1 91 ? -3.615 -1.538 -5.044 1.00 89.56 91 VAL A CA 1
ATOM 699 C C . VAL A 1 91 ? -3.433 -2.682 -4.053 1.00 89.56 91 VAL A C 1
ATOM 701 O O . VAL A 1 91 ? -4.420 -3.251 -3.594 1.00 89.56 91 VAL A O 1
ATOM 704 N N . ARG A 1 92 ? -2.196 -2.960 -3.634 1.00 87.88 92 ARG A N 1
ATOM 705 C CA . ARG A 1 92 ? -1.895 -3.995 -2.640 1.00 87.88 92 ARG A CA 1
ATOM 706 C C . ARG A 1 92 ? -2.560 -3.724 -1.282 1.00 87.88 92 ARG A C 1
ATOM 708 O O . ARG A 1 92 ? -3.093 -4.661 -0.694 1.00 87.88 92 ARG A O 1
ATOM 715 N N . LEU A 1 93 ? -2.614 -2.469 -0.818 1.00 88.94 93 LEU A N 1
ATOM 716 C CA . LEU A 1 93 ? -3.339 -2.061 0.400 1.00 88.94 93 LEU A CA 1
ATOM 717 C C . LEU A 1 93 ? -4.828 -2.363 0.310 1.00 88.94 93 LEU A C 1
ATOM 719 O O . LEU A 1 93 ? -5.397 -2.868 1.271 1.00 88.94 93 LEU A O 1
ATOM 723 N N . ARG A 1 94 ? -5.450 -2.146 -0.853 1.00 86.50 94 ARG A N 1
ATOM 724 C CA . ARG A 1 94 ? -6.872 -2.464 -1.052 1.00 86.50 94 ARG A CA 1
ATOM 725 C C . ARG A 1 94 ? -7.195 -3.951 -0.916 1.00 86.50 94 ARG A C 1
ATOM 727 O O . ARG A 1 94 ? -8.345 -4.299 -0.671 1.00 86.50 94 ARG A O 1
ATOM 734 N N . HIS A 1 95 ? -6.209 -4.815 -1.132 1.00 86.00 95 HIS A N 1
ATOM 735 C CA . HIS A 1 95 ? -6.354 -6.263 -1.009 1.00 86.00 95 HIS A CA 1
ATOM 736 C C . HIS A 1 95 ? -5.905 -6.790 0.361 1.00 86.00 95 HIS A C 1
ATOM 738 O O . HIS A 1 95 ? -6.039 -7.985 0.621 1.00 86.00 95 HIS A O 1
ATOM 744 N N . ASN A 1 96 ? -5.378 -5.930 1.239 1.00 84.88 96 ASN A N 1
ATOM 745 C CA . ASN A 1 96 ? -4.952 -6.328 2.572 1.00 84.88 96 ASN A CA 1
ATOM 746 C C . ASN A 1 96 ? -6.168 -6.410 3.518 1.00 84.88 96 ASN A C 1
ATOM 748 O O . ASN A 1 96 ? -6.857 -5.405 3.684 1.00 84.88 96 ASN A O 1
ATOM 752 N N . PRO A 1 97 ? -6.422 -7.546 4.197 1.00 81.75 97 PRO A N 1
ATOM 753 C CA . PRO A 1 97 ? -7.563 -7.690 5.112 1.00 81.75 97 PRO A CA 1
ATOM 754 C C . PRO A 1 97 ? -7.534 -6.735 6.315 1.00 81.75 97 PRO A C 1
ATOM 756 O O . PRO A 1 97 ? -8.566 -6.492 6.930 1.00 81.75 97 PRO A O 1
ATOM 759 N N . ASN A 1 98 ? -6.367 -6.174 6.643 1.00 85.38 98 ASN A N 1
ATOM 760 C CA . ASN A 1 98 ? -6.198 -5.210 7.733 1.00 85.38 98 ASN A CA 1
ATOM 761 C C . ASN A 1 98 ? -6.531 -3.771 7.312 1.00 85.38 98 ASN A C 1
ATOM 763 O O . ASN A 1 98 ? -6.322 -2.853 8.096 1.00 85.38 98 ASN A O 1
ATOM 767 N N . ILE A 1 99 ? -7.017 -3.549 6.088 1.00 89.75 99 ILE A N 1
ATOM 768 C CA . ILE A 1 99 ? -7.338 -2.223 5.561 1.00 89.75 99 ILE A CA 1
ATOM 769 C C . ILE A 1 99 ? -8.816 -2.171 5.193 1.00 89.75 99 ILE A C 1
ATOM 771 O O . ILE A 1 99 ? -9.302 -2.950 4.375 1.00 89.75 99 ILE A O 1
ATOM 775 N N . ARG A 1 100 ? -9.528 -1.204 5.767 1.00 89.56 100 ARG A N 1
ATOM 776 C CA . ARG A 1 100 ? -10.899 -0.865 5.399 1.00 89.56 100 ARG A CA 1
ATOM 777 C C . ARG A 1 100 ? -10.890 0.404 4.564 1.00 89.56 100 ARG A C 1
ATOM 779 O O . ARG A 1 100 ? -10.292 1.399 4.954 1.00 89.56 100 ARG A O 1
ATOM 786 N N . ILE A 1 101 ? -11.557 0.375 3.417 1.00 89.69 101 ILE A N 1
ATOM 787 C CA . ILE A 1 101 ? -11.701 1.559 2.569 1.00 89.69 101 ILE A CA 1
ATOM 788 C C . ILE A 1 101 ? -13.065 2.164 2.838 1.00 89.69 101 ILE A C 1
ATOM 790 O O . ILE A 1 101 ? -14.090 1.505 2.673 1.00 89.69 101 ILE A O 1
ATOM 794 N N . GLU A 1 102 ? -13.065 3.426 3.226 1.00 88.62 102 GLU A N 1
ATOM 795 C CA . GLU A 1 102 ? -14.269 4.221 3.380 1.00 88.62 102 GLU A CA 1
ATOM 796 C C . GLU A 1 102 ? -14.305 5.276 2.289 1.00 88.62 102 GLU A C 1
ATOM 798 O O . GLU A 1 102 ? -13.279 5.838 1.914 1.00 88.62 102 GLU A O 1
ATOM 803 N N . LYS A 1 103 ? -15.492 5.546 1.760 1.00 87.31 103 LYS A N 1
ATOM 804 C CA . LYS A 1 103 ? -15.696 6.662 0.847 1.00 87.31 103 LYS A CA 1
ATOM 805 C C . LYS A 1 103 ? -16.311 7.800 1.650 1.00 87.31 103 LYS A C 1
ATOM 807 O O . LYS A 1 103 ? -17.423 7.642 2.147 1.00 87.31 103 LYS A O 1
ATOM 812 N N . ILE A 1 104 ? -15.577 8.896 1.802 1.00 82.81 104 ILE A N 1
ATOM 813 C CA . ILE A 1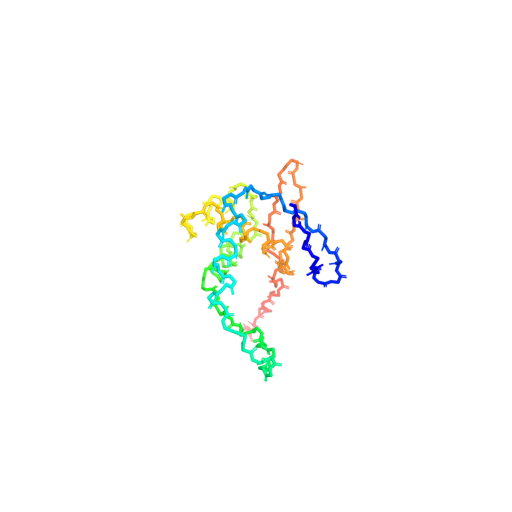 104 ? -16.085 10.132 2.404 1.00 82.81 104 ILE A CA 1
ATOM 814 C C . ILE A 1 104 ? -16.138 11.167 1.291 1.00 82.81 104 ILE A C 1
ATOM 816 O O . ILE A 1 104 ? -15.133 11.390 0.619 1.00 82.81 104 ILE A O 1
ATOM 820 N N . ASP A 1 105 ? -17.326 11.730 1.072 1.00 82.56 105 ASP A N 1
ATOM 821 C CA . ASP A 1 105 ? -17.628 12.603 -0.061 1.00 82.56 105 ASP A CA 1
ATOM 822 C C . ASP A 1 105 ? -17.194 11.946 -1.390 1.00 82.56 105 ASP A C 1
ATOM 824 O O . ASP A 1 105 ? -17.754 10.928 -1.821 1.00 82.56 105 ASP A O 1
ATOM 828 N N . GLU A 1 106 ? -16.149 12.481 -2.016 1.00 81.56 106 GLU A N 1
ATOM 829 C CA . GLU A 1 106 ? -15.580 12.011 -3.281 1.00 81.56 106 GLU A CA 1
ATOM 830 C C . GLU A 1 106 ? -14.193 11.362 -3.113 1.00 81.56 106 GLU A C 1
ATOM 832 O O . GLU A 1 106 ? -13.626 10.852 -4.081 1.00 81.56 106 GLU A O 1
ATOM 837 N N . ALA A 1 107 ? -13.665 11.308 -1.885 1.00 80.31 107 ALA A N 1
ATOM 838 C CA . ALA A 1 107 ? -12.351 10.758 -1.575 1.00 80.31 107 ALA A CA 1
ATOM 839 C C . ALA A 1 107 ? -12.428 9.330 -1.006 1.00 80.31 107 ALA A C 1
ATOM 841 O O . ALA A 1 107 ? -13.325 8.959 -0.244 1.00 80.31 107 ALA A O 1
ATOM 842 N N . GLN A 1 108 ? -11.441 8.509 -1.372 1.00 87.94 108 GLN A N 1
ATOM 843 C CA . GLN A 1 108 ? -11.211 7.210 -0.739 1.00 87.94 108 GLN A CA 1
ATOM 844 C C . GLN A 1 108 ? -10.323 7.405 0.481 1.00 87.94 108 GLN A C 1
ATOM 846 O O . GLN A 1 108 ? -9.241 7.975 0.368 1.00 87.94 108 GLN A O 1
ATOM 851 N N . VAL A 1 109 ? -10.750 6.893 1.624 1.00 90.50 109 VAL A N 1
ATOM 852 C CA . VAL A 1 109 ? -9.998 6.932 2.871 1.00 90.50 109 VAL A CA 1
ATOM 853 C C . VAL A 1 109 ? -9.628 5.516 3.269 1.00 90.50 109 VAL A C 1
ATOM 855 O O . VAL A 1 109 ? -10.477 4.629 3.340 1.00 90.50 109 VAL A O 1
ATOM 858 N N . PHE A 1 110 ? -8.343 5.305 3.516 1.00 91.56 110 PHE A N 1
ATOM 859 C CA . PHE A 1 110 ? -7.781 4.038 3.947 1.00 91.56 110 PHE A CA 1
ATOM 860 C C . PHE A 1 110 ? -7.713 4.043 5.470 1.00 91.56 110 PHE A C 1
ATOM 862 O O . PHE A 1 110 ? -7.054 4.890 6.068 1.00 91.56 110 PHE A O 1
ATOM 869 N N . VAL A 1 111 ? -8.418 3.108 6.093 1.00 89.75 111 VAL A N 1
ATOM 870 C CA . VAL A 1 111 ? -8.502 2.952 7.543 1.00 89.75 111 VAL A CA 1
ATOM 871 C C . VAL A 1 111 ? -7.832 1.649 7.934 1.00 89.75 111 VAL A C 1
ATOM 873 O O . VAL A 1 111 ? -8.124 0.596 7.367 1.00 89.75 111 VAL A O 1
ATOM 876 N N . TRP A 1 112 ? -6.950 1.705 8.921 1.00 90.56 112 TRP A N 1
ATOM 877 C CA . TRP A 1 112 ? -6.354 0.516 9.504 1.00 90.56 112 TRP A CA 1
ATOM 878 C C . TRP A 1 112 ? -7.382 -0.225 10.369 1.00 90.56 112 TRP A C 1
ATOM 880 O O . TRP A 1 112 ? -7.842 0.279 11.391 1.00 90.56 112 TRP A O 1
ATOM 890 N N . ALA A 1 113 ? -7.740 -1.435 9.949 1.00 84.12 113 ALA A N 1
ATOM 891 C CA . ALA A 1 113 ? -8.638 -2.355 10.644 1.00 84.12 113 ALA A CA 1
ATOM 892 C C . ALA A 1 113 ? -7.891 -3.395 11.505 1.00 84.12 113 ALA A C 1
ATOM 894 O O . ALA A 1 113 ? -8.527 -4.134 12.255 1.00 84.12 113 ALA A O 1
ATOM 895 N N . GLY A 1 114 ? -6.557 -3.470 11.402 1.00 69.50 114 GLY A N 1
ATOM 896 C CA . GLY A 1 114 ? -5.731 -4.421 12.148 1.00 69.50 114 GLY A CA 1
ATOM 897 C C . GLY A 1 114 ? -5.746 -4.157 13.658 1.00 69.50 114 GLY A C 1
ATOM 898 O O . GLY A 1 114 ? -5.320 -3.101 14.125 1.00 69.50 114 GLY A O 1
ATOM 899 N N . ALA A 1 115 ? -6.254 -5.141 14.403 1.00 53.53 115 ALA A N 1
ATOM 900 C CA . ALA A 1 115 ? -6.283 -5.242 15.862 1.00 53.53 115 ALA A CA 1
ATOM 901 C C . ALA A 1 115 ? -6.750 -3.978 16.612 1.00 53.53 115 ALA A C 1
ATOM 903 O O . ALA A 1 115 ? -5.971 -3.235 17.207 1.00 53.53 115 ALA A O 1
ATOM 904 N N . GLY A 1 116 ? -8.070 -3.825 16.714 1.00 50.91 116 GLY A N 1
ATOM 905 C CA . GLY A 1 116 ? -8.651 -3.500 18.012 1.00 50.91 116 GLY A CA 1
ATOM 906 C C . GLY A 1 116 ? -8.577 -4.740 18.906 1.00 50.91 116 GLY A C 1
ATOM 907 O O . GLY A 1 116 ? -9.540 -5.490 18.987 1.00 50.91 116 GLY A O 1
ATOM 908 N N . GLN A 1 117 ? -7.430 -4.981 19.536 1.00 43.38 117 GLN A N 1
ATOM 909 C CA . GLN A 1 117 ? -7.402 -5.671 20.820 1.00 43.38 117 GLN A CA 1
ATOM 910 C C . GLN A 1 117 ? -6.575 -4.794 21.748 1.00 43.38 117 GLN A C 1
ATOM 912 O O . GLN A 1 117 ? -5.349 -4.787 21.709 1.00 43.38 117 GLN A O 1
ATOM 917 N N . GLU A 1 118 ? -7.299 -3.986 22.512 1.00 42.19 118 GLU A N 1
ATOM 918 C CA . GLU A 1 118 ? -6.886 -3.528 23.830 1.00 42.19 118 GLU A CA 1
ATOM 919 C C . GLU A 1 118 ? -6.100 -4.665 24.516 1.00 42.19 118 GLU A C 1
ATOM 921 O O . GLU A 1 118 ? -6.671 -5.742 24.721 1.00 42.19 118 GLU A O 1
ATOM 926 N N . PRO A 1 119 ? -4.797 -4.520 24.829 1.00 48.25 119 PRO A N 1
ATOM 927 C CA . PRO A 1 119 ? -4.262 -5.307 25.922 1.00 48.25 119 PRO A CA 1
ATOM 928 C C . PRO A 1 119 ? -5.065 -4.865 27.142 1.00 48.25 119 PRO A C 1
ATOM 930 O O . PRO A 1 119 ? -5.047 -3.686 27.502 1.00 48.25 119 PRO A O 1
ATOM 933 N N . ALA A 1 120 ? -5.843 -5.795 27.699 1.00 47.22 120 ALA A N 1
ATOM 934 C CA . ALA A 1 120 ? -6.529 -5.608 28.966 1.00 47.22 120 ALA A CA 1
ATOM 935 C C . ALA A 1 120 ? -5.580 -4.890 29.942 1.00 47.22 120 ALA A C 1
ATOM 937 O O . ALA A 1 120 ? -4.395 -5.234 29.967 1.00 47.22 120 ALA A O 1
ATOM 938 N N . PRO A 1 121 ? -6.040 -3.896 30.719 1.00 57.47 121 PRO A N 1
ATOM 939 C CA . PRO A 1 121 ? -5.200 -3.313 31.750 1.00 57.47 121 PRO A CA 1
ATOM 940 C C . PRO A 1 121 ? -4.817 -4.430 32.725 1.00 57.47 121 PRO A C 1
ATOM 942 O O . PRO A 1 121 ? -5.649 -4.886 33.510 1.00 57.47 121 PRO A O 1
ATOM 945 N N . ASP A 1 122 ? -3.571 -4.901 32.635 1.00 49.59 122 ASP A N 1
ATOM 946 C CA . ASP A 1 122 ? -2.954 -5.761 33.634 1.00 49.59 122 ASP A CA 1
ATOM 947 C C . ASP A 1 122 ? -3.146 -5.090 34.995 1.00 49.59 122 ASP A C 1
ATOM 949 O O . ASP A 1 122 ? -2.630 -4.001 35.269 1.00 49.59 122 ASP A O 1
ATOM 953 N N . GLY A 1 123 ? -3.973 -5.729 35.819 1.00 52.19 123 GLY A N 1
ATOM 954 C CA . GLY A 1 123 ? -4.274 -5.295 37.167 1.00 52.19 123 GLY A CA 1
ATOM 955 C C . GLY A 1 123 ? -2.992 -5.203 37.983 1.00 52.19 123 GLY A C 1
ATOM 956 O O . GLY A 1 123 ? -2.325 -6.203 38.235 1.00 52.19 123 GLY A O 1
ATOM 957 N N . HIS A 1 124 ? -2.675 -3.992 38.428 1.00 52.47 124 HIS A N 1
ATOM 958 C CA . HIS A 1 124 ? -1.820 -3.774 39.585 1.00 52.47 124 HIS A CA 1
ATOM 959 C C . HIS A 1 124 ? -2.709 -3.379 40.768 1.00 52.47 124 HIS A C 1
ATOM 961 O O . HIS A 1 124 ? -2.928 -2.194 41.022 1.00 52.47 124 HIS A O 1
ATOM 967 N N . GLN A 1 125 ? -3.243 -4.393 41.453 1.00 46.22 125 GLN A N 1
ATOM 968 C CA . GLN A 1 125 ? -3.468 -4.420 42.903 1.00 46.22 125 GLN A CA 1
ATOM 969 C C . GLN A 1 125 ? -3.500 -5.863 43.395 1.00 46.22 125 GLN A C 1
ATOM 971 O O . GLN A 1 125 ? -4.190 -6.685 42.754 1.00 46.22 125 GLN A O 1
#

Radius of gyration: 21.15 Å; chains: 1; bounding box: 35×43×78 Å

Sequence (125 aa):
MIRIQGKIGAWPVDLTVELEAEDWTRLAEGLNHAQPVPSNTPVPVPKTRSDPLWESVLALVEQERRIEGPHLLSALEKLAGNVGSAKQLIVRLRHNPNIRIEKIDEAQVFVWAGAGQEPAPDGHQ